Protein AF-X6P3B6-F1 (afdb_monomer)

Organism: Reticulomyxa filosa (NCBI:txid46433)

Structure (mmCIF, N/CA/C/O backbone):
data_AF-X6P3B6-F1
#
_entry.id   AF-X6P3B6-F1
#
loop_
_atom_site.group_PDB
_atom_site.id
_atom_site.type_symbol
_atom_site.label_atom_id
_atom_site.label_alt_id
_atom_site.label_comp_id
_atom_site.label_asym_id
_atom_site.label_entity_id
_atom_site.label_seq_id
_atom_site.pdbx_PDB_ins_code
_atom_site.Cartn_x
_atom_site.Cartn_y
_atom_site.Cartn_z
_atom_site.occupancy
_atom_site.B_iso_or_equiv
_atom_site.auth_seq_id
_atom_site.auth_comp_id
_atom_site.auth_asym_id
_atom_site.auth_atom_id
_atom_site.pdbx_PDB_model_num
ATOM 1 N N . MET A 1 1 ? -16.425 -1.990 25.625 1.00 35.50 1 MET A N 1
ATOM 2 C CA . MET A 1 1 ? -15.571 -2.706 24.655 1.00 35.50 1 MET A CA 1
ATOM 3 C C . MET A 1 1 ? -14.881 -1.647 23.823 1.00 35.50 1 MET A C 1
ATOM 5 O O . MET A 1 1 ? -15.575 -0.934 23.112 1.00 35.50 1 MET A O 1
ATOM 9 N N . ASN A 1 2 ? -13.570 -1.469 23.981 1.00 32.66 2 ASN A N 1
ATOM 10 C CA . ASN A 1 2 ? -12.826 -0.582 23.088 1.00 32.66 2 ASN A CA 1
ATOM 11 C C . ASN A 1 2 ? -12.772 -1.261 21.717 1.00 32.66 2 ASN A C 1
ATOM 13 O O . ASN A 1 2 ? -12.434 -2.450 21.680 1.00 32.66 2 ASN A O 1
ATOM 17 N N . PRO A 1 3 ? -13.118 -0.581 20.611 1.00 43.66 3 PRO A N 1
ATOM 18 C CA . PRO A 1 3 ? -12.784 -1.121 19.309 1.00 43.66 3 PRO A CA 1
ATOM 19 C C . PRO A 1 3 ? -11.262 -1.249 19.286 1.00 43.66 3 PRO A C 1
ATOM 21 O O . PRO A 1 3 ? -10.546 -0.315 19.646 1.00 43.66 3 PRO A O 1
ATOM 24 N N . VAL A 1 4 ? -10.772 -2.442 18.963 1.00 46.06 4 VAL A N 1
ATOM 25 C CA . VAL A 1 4 ? -9.360 -2.639 18.651 1.00 46.06 4 VAL A CA 1
ATOM 26 C C . VAL A 1 4 ? -9.113 -1.733 17.452 1.00 46.06 4 VAL A C 1
ATOM 28 O O . VAL A 1 4 ? -9.587 -2.041 16.364 1.00 46.06 4 VAL A O 1
ATOM 31 N N . SER A 1 5 ? -8.505 -0.567 17.668 1.00 46.69 5 SER A N 1
ATOM 32 C CA . SER A 1 5 ? -8.108 0.310 16.573 1.00 46.69 5 SER A CA 1
ATOM 33 C C . SER A 1 5 ? -7.048 -0.450 15.793 1.00 46.69 5 SER A C 1
ATOM 35 O O . SER A 1 5 ? -5.951 -0.700 16.292 1.00 46.69 5 SER A O 1
ATOM 37 N N . ILE A 1 6 ? -7.432 -0.966 14.628 1.00 53.19 6 ILE A N 1
ATOM 38 C CA . ILE A 1 6 ? -6.519 -1.680 13.747 1.00 53.19 6 ILE A CA 1
ATOM 39 C C . ILE A 1 6 ? -5.981 -0.632 12.789 1.00 53.19 6 ILE A C 1
ATOM 41 O O . ILE A 1 6 ? -6.700 -0.142 11.925 1.00 53.19 6 ILE A O 1
ATOM 45 N N . HIS A 1 7 ? -4.728 -0.252 12.975 1.00 65.69 7 HIS A N 1
ATOM 46 C CA . HIS A 1 7 ? -4.096 0.779 12.167 1.00 65.69 7 HIS A CA 1
ATOM 47 C C . HIS A 1 7 ? -3.712 0.205 10.786 1.00 65.69 7 HIS A C 1
ATOM 49 O O . HIS A 1 7 ? -3.018 -0.815 10.738 1.00 65.69 7 HIS A O 1
ATOM 55 N N . PRO A 1 8 ? -4.137 0.791 9.654 1.00 58.41 8 PRO A N 1
ATOM 56 C CA . PRO A 1 8 ? -3.773 0.326 8.327 1.00 58.41 8 PRO A CA 1
ATOM 57 C C . PRO A 1 8 ? -2.312 0.659 8.044 1.00 58.41 8 PRO A C 1
ATOM 59 O O . PRO A 1 8 ? -1.826 1.771 8.252 1.00 58.41 8 PRO A O 1
ATOM 62 N N . PHE A 1 9 ? -1.602 -0.341 7.550 1.00 61.62 9 PHE A N 1
ATOM 63 C CA . PHE A 1 9 ? -0.198 -0.266 7.205 1.00 61.62 9 PHE A CA 1
ATOM 64 C C . PHE A 1 9 ? 0.002 -0.908 5.839 1.00 61.62 9 PHE A C 1
ATOM 66 O O . PHE A 1 9 ? -0.359 -2.065 5.623 1.00 61.62 9 PHE A O 1
ATOM 73 N N . SER A 1 10 ? 0.582 -0.156 4.910 1.00 65.75 10 SER A N 1
ATOM 74 C CA . SER A 1 10 ? 0.786 -0.608 3.538 1.00 65.75 10 SER A CA 1
ATOM 75 C C . SER A 1 10 ? 2.241 -0.491 3.120 1.00 65.75 10 SER A C 1
ATOM 77 O O . SER A 1 10 ? 2.907 0.509 3.374 1.00 65.75 10 SER A O 1
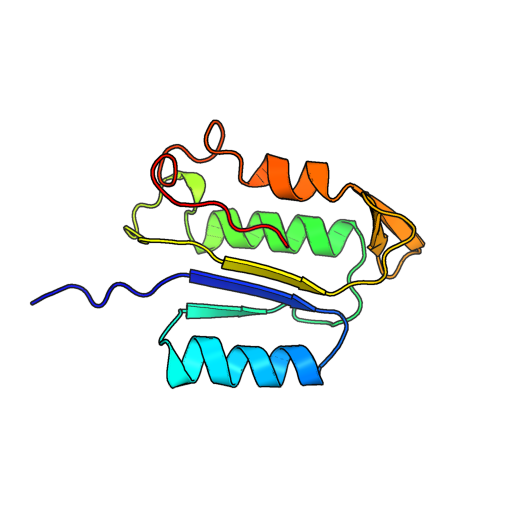ATOM 79 N N . ILE A 1 11 ? 2.738 -1.522 2.444 1.00 63.28 11 ILE A N 1
ATOM 80 C CA . ILE A 1 11 ? 4.092 -1.560 1.897 1.00 63.28 11 ILE A CA 1
ATOM 81 C C . ILE A 1 11 ? 4.046 -1.764 0.400 1.00 63.28 11 ILE A C 1
ATOM 83 O O . ILE A 1 11 ? 3.353 -2.637 -0.122 1.00 63.28 11 ILE A O 1
ATOM 87 N N . ILE A 1 12 ? 4.903 -1.018 -0.268 1.00 64.12 12 ILE A N 1
ATOM 88 C CA . ILE A 1 12 ? 5.277 -1.206 -1.651 1.00 64.12 12 ILE A CA 1
ATOM 89 C C . ILE A 1 12 ? 6.786 -1.418 -1.643 1.00 64.12 12 ILE A C 1
ATOM 91 O O . ILE A 1 12 ? 7.534 -0.464 -1.475 1.00 64.12 12 ILE A O 1
ATOM 95 N N . SER A 1 13 ? 7.259 -2.658 -1.756 1.00 68.12 13 SER A N 1
ATOM 96 C CA . SER A 1 13 ? 8.702 -2.936 -1.726 1.00 68.12 13 SER A CA 1
ATOM 97 C C . SER A 1 13 ? 9.155 -3.814 -2.882 1.00 68.12 13 SER A C 1
ATOM 99 O O . SER A 1 13 ? 8.482 -4.776 -3.262 1.00 68.12 13 SER A O 1
ATOM 101 N N . THR A 1 14 ? 10.328 -3.481 -3.426 1.00 62.28 14 THR A N 1
ATOM 102 C CA . THR A 1 14 ? 11.033 -4.258 -4.452 1.00 62.28 14 THR A CA 1
ATOM 103 C C . THR A 1 14 ? 11.886 -5.397 -3.880 1.00 62.28 14 THR A C 1
ATOM 105 O O . THR A 1 14 ? 12.404 -6.203 -4.652 1.00 62.28 14 THR A O 1
ATOM 108 N N . HIS A 1 1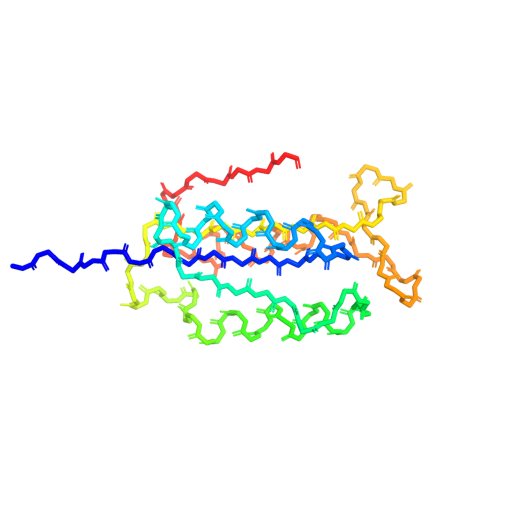5 ? 12.029 -5.502 -2.554 1.00 72.38 15 HIS A N 1
ATOM 109 C CA . HIS A 1 15 ? 12.840 -6.525 -1.889 1.00 72.38 15 HIS A CA 1
ATOM 110 C C . HIS A 1 15 ? 12.006 -7.372 -0.924 1.00 72.38 15 HIS A C 1
ATOM 112 O O . HIS A 1 15 ? 11.384 -6.880 0.013 1.00 72.38 15 HIS A O 1
ATOM 118 N N . TYR A 1 16 ? 12.017 -8.687 -1.146 1.00 73.81 16 TYR A N 1
ATOM 119 C CA . TYR A 1 16 ? 11.198 -9.636 -0.390 1.00 73.81 16 TYR A CA 1
ATOM 120 C C . TYR A 1 16 ? 11.568 -9.710 1.102 1.00 73.81 16 TYR A C 1
ATOM 122 O O . TYR A 1 16 ? 10.685 -9.854 1.952 1.00 73.81 16 TYR A O 1
ATOM 130 N N . ASP A 1 17 ? 12.854 -9.578 1.431 1.00 80.69 17 ASP A N 1
ATOM 131 C CA . ASP A 1 17 ? 13.319 -9.620 2.821 1.00 80.69 17 ASP A CA 1
ATOM 132 C C . ASP A 1 17 ? 12.833 -8.405 3.623 1.00 80.69 17 ASP A C 1
ATOM 134 O O . ASP A 1 17 ? 12.412 -8.558 4.771 1.00 80.69 17 ASP A O 1
ATOM 138 N N . ASP A 1 18 ? 12.758 -7.227 2.996 1.00 81.25 18 ASP A N 1
ATOM 139 C CA . ASP A 1 18 ? 12.177 -6.033 3.615 1.00 81.25 18 ASP A CA 1
ATOM 140 C C . ASP A 1 18 ? 10.695 -6.254 3.935 1.00 81.25 18 ASP A C 1
ATOM 142 O O . ASP A 1 18 ? 10.252 -6.000 5.056 1.00 81.25 18 ASP A O 1
ATOM 146 N N . VAL A 1 19 ? 9.930 -6.818 2.991 1.00 83.75 19 VAL A N 1
ATOM 147 C CA . VAL A 1 19 ? 8.510 -7.156 3.198 1.00 83.75 19 VAL A CA 1
ATOM 148 C C . VAL A 1 19 ? 8.342 -8.095 4.396 1.00 83.75 19 VAL A C 1
ATOM 150 O O . VAL A 1 19 ? 7.463 -7.870 5.231 1.00 83.75 19 VAL A O 1
ATOM 153 N N . LYS A 1 20 ? 9.191 -9.124 4.523 1.00 86.81 20 LYS A N 1
ATOM 154 C CA . LYS A 1 20 ? 9.176 -10.042 5.676 1.00 86.81 20 LYS A CA 1
ATOM 155 C C . LYS A 1 20 ? 9.456 -9.319 6.992 1.00 86.81 20 LYS A C 1
ATOM 157 O O . LYS A 1 20 ? 8.701 -9.505 7.949 1.00 86.81 20 LYS A O 1
ATOM 162 N N . ASN A 1 21 ? 10.503 -8.497 7.033 1.00 87.50 21 ASN A N 1
ATOM 163 C CA . ASN A 1 21 ? 10.909 -7.768 8.233 1.00 87.50 21 ASN A CA 1
ATOM 164 C C . ASN A 1 21 ? 9.809 -6.814 8.700 1.00 87.50 21 ASN A C 1
ATOM 166 O O . ASN A 1 21 ? 9.418 -6.819 9.871 1.00 87.50 21 ASN A O 1
ATOM 170 N N . PHE A 1 22 ?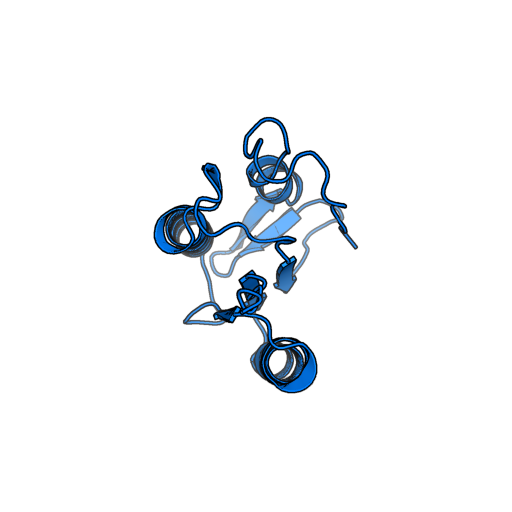 9.247 -6.042 7.774 1.00 87.94 22 PHE A N 1
ATOM 171 C CA . PHE A 1 22 ? 8.176 -5.119 8.098 1.00 87.94 22 PHE A CA 1
ATOM 172 C C . PHE A 1 22 ? 6.881 -5.834 8.472 1.00 87.94 22 PHE A C 1
ATOM 174 O O . PHE A 1 22 ? 6.220 -5.410 9.414 1.00 87.94 22 PHE A O 1
ATOM 181 N N . LYS A 1 23 ? 6.532 -6.949 7.819 1.00 87.06 23 LYS A N 1
ATOM 182 C CA . LYS A 1 23 ? 5.380 -7.755 8.238 1.00 87.06 23 LYS A CA 1
ATOM 183 C C . LYS A 1 23 ? 5.544 -8.235 9.676 1.00 87.06 23 LYS A C 1
ATOM 185 O O . LYS A 1 23 ? 4.626 -8.107 10.480 1.00 87.06 23 LYS A O 1
ATOM 190 N N . GLN A 1 24 ? 6.723 -8.740 10.033 1.00 88.50 24 GLN A N 1
ATOM 191 C CA . GLN A 1 24 ? 6.990 -9.167 11.403 1.00 88.50 24 GLN A CA 1
ATOM 192 C C . GLN A 1 24 ? 6.879 -8.004 12.400 1.00 88.50 24 GLN A C 1
ATOM 194 O O . GLN A 1 24 ? 6.335 -8.184 13.487 1.00 88.50 24 GLN A O 1
ATOM 199 N N . LEU A 1 25 ? 7.372 -6.816 12.054 1.00 89.25 25 LEU A N 1
ATOM 200 C CA . LEU A 1 25 ? 7.286 -5.651 12.929 1.00 89.25 25 LEU A CA 1
ATOM 201 C C . LEU A 1 25 ? 5.849 -5.122 13.042 1.00 89.25 25 LEU A C 1
ATOM 203 O O . LEU A 1 25 ? 5.278 -5.113 14.130 1.00 89.25 25 LEU A O 1
ATOM 207 N N . PHE A 1 26 ? 5.255 -4.704 11.929 1.00 87.69 26 PHE A N 1
ATOM 208 C CA . PHE A 1 26 ? 3.991 -3.977 11.925 1.00 87.69 26 PHE A CA 1
ATOM 209 C C . PHE A 1 26 ? 2.790 -4.883 12.178 1.00 87.69 26 PHE A C 1
ATOM 211 O O . PHE A 1 26 ? 1.957 -4.551 13.012 1.00 87.69 26 PHE A O 1
ATOM 218 N N . GLU A 1 27 ? 2.726 -6.056 11.543 1.00 86.56 27 GLU A N 1
ATOM 219 C CA . GLU A 1 27 ? 1.598 -6.974 11.735 1.00 86.56 27 GLU A CA 1
ATOM 220 C C . GLU A 1 27 ? 1.710 -7.712 13.073 1.00 86.56 27 GLU A C 1
ATOM 222 O O . GLU A 1 27 ? 0.760 -7.742 13.848 1.00 86.56 27 GLU A O 1
ATOM 227 N N . LYS A 1 28 ? 2.869 -8.324 13.369 1.00 87.81 28 LYS A N 1
ATOM 228 C CA . LYS A 1 28 ? 2.979 -9.222 14.535 1.00 87.81 28 LYS A CA 1
ATOM 229 C C . LYS A 1 28 ? 3.271 -8.505 15.845 1.00 87.81 28 LYS A C 1
ATOM 231 O O . LYS A 1 28 ? 2.745 -8.930 16.868 1.00 87.81 28 LYS A O 1
ATOM 236 N N . LYS A 1 29 ? 4.127 -7.477 15.847 1.00 88.81 29 LYS A N 1
ATOM 237 C CA . LYS A 1 29 ? 4.507 -6.780 17.090 1.00 88.81 29 LYS A CA 1
ATOM 238 C C . LYS A 1 29 ? 3.626 -5.572 17.376 1.00 88.81 29 LYS A C 1
ATOM 240 O O . LYS A 1 29 ? 3.302 -5.337 18.533 1.00 88.81 29 LYS A O 1
ATOM 245 N N . LEU A 1 30 ? 3.268 -4.812 16.342 1.00 86.06 30 LEU A N 1
ATOM 246 C CA . LEU A 1 30 ? 2.530 -3.555 16.490 1.00 86.06 30 LEU A CA 1
ATOM 247 C C . LEU A 1 30 ? 1.029 -3.677 16.172 1.00 86.06 30 LEU A C 1
ATOM 249 O O . LEU A 1 30 ? 0.298 -2.717 16.387 1.00 86.06 30 LEU A O 1
ATOM 253 N N . ASN A 1 31 ? 0.571 -4.846 15.709 1.00 84.69 31 ASN A N 1
ATOM 254 C CA . ASN A 1 31 ? -0.836 -5.162 15.441 1.00 84.69 31 ASN A CA 1
ATOM 255 C C . ASN A 1 31 ? -1.524 -4.240 14.407 1.00 84.69 31 ASN A C 1
ATOM 257 O O . ASN A 1 31 ? -2.706 -3.921 14.526 1.00 84.69 31 ASN A O 1
ATOM 261 N N . TYR A 1 32 ? -0.782 -3.818 13.383 1.00 84.19 32 TYR A N 1
ATOM 262 C CA . TYR A 1 32 ? -1.322 -3.100 12.229 1.00 84.19 32 TYR A CA 1
ATOM 263 C C . TYR A 1 32 ? -1.949 -4.076 11.224 1.00 84.19 32 TYR A C 1
ATOM 265 O O . TYR A 1 32 ? -1.481 -5.205 11.049 1.00 84.19 32 TYR A O 1
ATOM 273 N N . GLN A 1 33 ? -2.963 -3.615 10.491 1.00 84.44 33 GLN A N 1
ATOM 274 C CA . GLN A 1 33 ? -3.473 -4.319 9.319 1.00 84.44 33 GLN A CA 1
ATOM 275 C C . GLN A 1 33 ? -2.463 -4.177 8.181 1.00 84.44 33 GLN A C 1
ATOM 277 O O . GLN A 1 33 ? -2.273 -3.087 7.650 1.00 84.44 33 GLN A O 1
ATOM 282 N N . PHE A 1 34 ? -1.814 -5.280 7.819 1.00 83.38 34 PHE A N 1
ATOM 283 C CA . PHE A 1 34 ? -0.732 -5.300 6.841 1.00 83.38 34 PHE A CA 1
ATOM 284 C C . PHE A 1 34 ? -1.237 -5.522 5.411 1.00 83.38 34 PHE A C 1
ATOM 286 O O . PHE A 1 34 ? -1.895 -6.524 5.125 1.00 83.38 34 PHE A O 1
ATOM 293 N N . LEU A 1 35 ? -0.837 -4.639 4.497 1.00 85.88 35 LEU A N 1
ATOM 294 C CA . LEU A 1 35 ? -1.006 -4.786 3.054 1.00 85.88 35 LEU A CA 1
ATOM 295 C C . LEU A 1 35 ? 0.359 -4.715 2.359 1.00 85.88 35 LEU A C 1
ATOM 297 O O . LEU A 1 35 ? 1.192 -3.876 2.698 1.00 85.88 35 LEU A O 1
ATOM 301 N N . CYS A 1 36 ? 0.589 -5.563 1.357 1.00 85.56 36 CYS A N 1
ATOM 302 C CA . CYS A 1 36 ? 1.776 -5.469 0.511 1.00 85.56 36 CYS A CA 1
ATOM 303 C C . CYS A 1 36 ? 1.450 -5.665 -0.967 1.00 85.56 36 CYS A C 1
ATOM 305 O O . CYS A 1 36 ? 0.449 -6.289 -1.328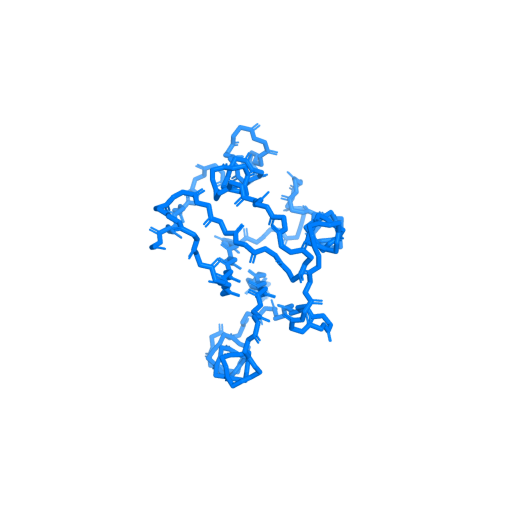 1.00 85.56 36 CYS A O 1
ATOM 307 N N . ASN A 1 37 ? 2.329 -5.164 -1.830 1.00 80.12 37 ASN A N 1
ATOM 308 C CA . ASN A 1 37 ? 2.300 -5.466 -3.253 1.00 80.12 37 ASN A CA 1
ATOM 309 C C . ASN A 1 37 ? 2.410 -6.978 -3.522 1.00 80.12 37 ASN A C 1
ATOM 311 O O . ASN A 1 37 ? 3.142 -7.699 -2.846 1.00 80.12 37 ASN A O 1
ATOM 315 N N . LEU A 1 38 ? 1.700 -7.453 -4.552 1.00 74.31 38 LEU A N 1
ATOM 316 C CA . LEU A 1 38 ? 1.719 -8.865 -4.962 1.00 74.31 38 LEU A CA 1
ATOM 317 C C . LEU A 1 38 ? 3.056 -9.276 -5.597 1.00 74.31 38 LEU A C 1
ATOM 319 O O . LEU A 1 38 ? 3.444 -10.438 -5.522 1.00 74.31 38 LEU A O 1
ATOM 323 N N . SER A 1 39 ? 3.747 -8.330 -6.239 1.00 78.06 39 SER A N 1
ATOM 324 C CA . SER A 1 39 ? 5.014 -8.557 -6.935 1.00 78.06 39 SER A CA 1
ATOM 325 C C . SER A 1 39 ? 5.999 -7.428 -6.636 1.00 78.06 39 SER A C 1
ATOM 327 O O . SER A 1 39 ? 5.609 -6.264 -6.760 1.00 78.06 39 SER A O 1
ATOM 329 N N . PRO A 1 40 ? 7.275 -7.733 -6.328 1.00 73.25 40 PRO A N 1
ATOM 330 C CA . PRO A 1 40 ? 8.319 -6.730 -6.117 1.00 73.25 40 PRO A CA 1
ATOM 331 C C . PRO A 1 40 ? 8.655 -5.919 -7.375 1.00 73.25 40 PRO A C 1
ATOM 333 O O . PRO A 1 40 ? 9.261 -4.858 -7.282 1.00 73.25 40 PRO A O 1
ATOM 336 N N . LYS A 1 41 ? 8.263 -6.382 -8.566 1.00 79.94 41 LYS A N 1
ATOM 337 C CA . LYS A 1 41 ? 8.425 -5.631 -9.815 1.00 79.94 41 LYS A CA 1
ATOM 338 C C . LYS A 1 41 ? 7.096 -4.989 -10.182 1.00 79.94 41 LYS A C 1
ATOM 340 O O . LYS A 1 41 ? 6.253 -5.641 -10.790 1.00 79.94 41 LYS A O 1
ATOM 345 N N . MET A 1 42 ? 6.916 -3.736 -9.777 1.00 84.00 42 MET A N 1
ATOM 346 C CA . MET A 1 42 ? 5.748 -2.934 -10.141 1.00 84.00 42 MET A CA 1
ATOM 347 C C . MET A 1 42 ? 6.127 -1.925 -11.218 1.00 84.00 42 MET A C 1
ATOM 349 O O . MET A 1 42 ? 7.160 -1.255 -11.123 1.00 84.00 42 MET A O 1
ATOM 353 N N . THR A 1 43 ? 5.326 -1.843 -12.272 1.00 87.44 43 THR A N 1
ATOM 354 C CA . THR A 1 43 ? 5.378 -0.732 -13.227 1.00 87.44 43 THR A CA 1
ATOM 355 C C . THR A 1 43 ? 4.727 0.508 -12.616 1.00 87.44 43 THR A C 1
ATOM 357 O O . THR A 1 43 ? 4.048 0.429 -11.587 1.00 87.44 43 THR A O 1
ATOM 360 N N . LYS A 1 44 ? 4.864 1.668 -13.267 1.00 85.12 44 LYS A N 1
ATOM 361 C CA . LYS A 1 44 ? 4.101 2.867 -12.871 1.00 85.12 44 LYS A CA 1
ATOM 362 C C . LYS A 1 44 ? 2.584 2.624 -12.810 1.00 85.12 44 LYS A C 1
ATOM 364 O O . LYS A 1 44 ? 1.918 3.163 -11.931 1.00 85.12 44 LYS A O 1
ATOM 369 N N . ILE A 1 45 ? 2.044 1.821 -13.729 1.00 87.50 45 ILE A N 1
ATOM 370 C CA . ILE A 1 45 ? 0.606 1.513 -13.776 1.00 87.50 45 ILE A CA 1
ATOM 371 C C . ILE A 1 45 ? 0.219 0.622 -12.596 1.00 87.50 45 ILE A C 1
ATOM 373 O O . ILE A 1 45 ? -0.775 0.897 -11.929 1.00 87.50 45 ILE A O 1
ATOM 377 N N . ASP A 1 46 ? 1.028 -0.395 -12.295 1.00 86.56 46 ASP A N 1
ATOM 378 C CA . ASP A 1 46 ? 0.772 -1.271 -11.150 1.00 86.56 46 ASP A CA 1
ATOM 379 C C . ASP A 1 46 ? 0.794 -0.486 -9.839 1.00 86.56 46 ASP A C 1
ATOM 381 O O . ASP A 1 46 ? -0.032 -0.733 -8.960 1.00 86.56 46 ASP A O 1
ATOM 385 N N . LEU A 1 47 ? 1.734 0.460 -9.707 1.00 83.75 47 LEU A N 1
ATOM 386 C CA . LEU A 1 47 ? 1.844 1.328 -8.539 1.00 83.75 47 LEU A CA 1
ATOM 387 C C . LEU A 1 47 ? 0.571 2.156 -8.355 1.00 83.75 47 LEU A C 1
ATOM 389 O O . LEU A 1 47 ? 0.003 2.163 -7.266 1.00 83.75 47 LEU A O 1
ATOM 393 N N . GLN A 1 48 ? 0.095 2.800 -9.424 1.00 85.44 48 GLN A N 1
ATOM 394 C CA . GLN A 1 48 ? -1.147 3.569 -9.379 1.00 85.44 48 GLN A CA 1
ATOM 395 C C . GLN A 1 48 ? -2.339 2.678 -9.009 1.00 85.44 48 GLN A C 1
ATOM 397 O O . GLN A 1 48 ? -3.077 2.995 -8.085 1.00 85.44 48 GLN A O 1
ATOM 402 N N . ALA A 1 49 ? -2.473 1.513 -9.648 1.00 88.12 49 ALA A N 1
ATOM 403 C CA . ALA A 1 49 ? -3.555 0.572 -9.368 1.00 88.12 49 ALA A CA 1
ATOM 404 C C . ALA A 1 49 ? -3.504 0.000 -7.939 1.00 88.12 49 ALA A C 1
ATOM 406 O O . ALA A 1 49 ? -4.528 -0.381 -7.371 1.00 88.12 49 ALA A O 1
ATOM 407 N N . PHE A 1 50 ? -2.317 -0.117 -7.343 1.00 86.69 50 PHE A N 1
ATOM 408 C CA . PHE A 1 50 ? -2.180 -0.472 -5.933 1.00 86.69 50 PHE A CA 1
ATOM 409 C C . PHE A 1 50 ? -2.670 0.654 -5.024 1.00 86.69 50 PHE A C 1
ATOM 411 O O . PHE A 1 50 ? -3.440 0.384 -4.106 1.00 86.69 50 PHE A O 1
ATOM 418 N N . MET A 1 51 ? -2.285 1.899 -5.307 1.00 85.00 51 MET A N 1
ATOM 419 C CA . MET A 1 51 ? -2.750 3.056 -4.543 1.00 85.00 51 MET A CA 1
ATOM 420 C C . MET A 1 51 ? -4.265 3.230 -4.638 1.00 85.00 51 MET A C 1
ATOM 422 O O . MET A 1 51 ? -4.923 3.403 -3.618 1.00 85.00 51 MET A O 1
ATOM 426 N N . ASP A 1 52 ? -4.837 3.111 -5.835 1.00 87.25 52 ASP A N 1
ATOM 427 C CA . ASP A 1 52 ? -6.281 3.242 -6.039 1.00 87.25 52 ASP A CA 1
ATOM 428 C C . ASP A 1 52 ? -7.054 2.180 -5.240 1.00 87.25 52 ASP A C 1
ATOM 430 O O . ASP A 1 52 ? -8.030 2.501 -4.563 1.00 87.25 52 ASP A O 1
ATOM 434 N N . ARG A 1 53 ? -6.575 0.927 -5.241 1.00 87.00 53 ARG A N 1
ATOM 435 C CA . ARG A 1 53 ? -7.147 -0.145 -4.409 1.00 87.00 53 ARG A CA 1
ATOM 436 C C . ARG A 1 53 ? -7.019 0.147 -2.924 1.00 87.00 53 ARG A C 1
ATOM 438 O O . ARG A 1 53 ? -7.984 -0.038 -2.199 1.00 87.00 53 ARG A O 1
ATOM 445 N N . LEU A 1 54 ? -5.873 0.654 -2.475 1.00 85.69 54 LEU A N 1
ATOM 446 C CA . LEU A 1 54 ? -5.673 1.046 -1.082 1.00 85.69 54 LEU A CA 1
ATOM 447 C C . LEU A 1 54 ? -6.710 2.089 -0.641 1.00 85.69 54 LEU A C 1
ATOM 449 O O . LEU A 1 54 ? -7.301 1.944 0.425 1.00 85.69 54 LEU A O 1
ATOM 453 N N . PHE A 1 55 ? -6.986 3.098 -1.471 1.00 84.88 55 PHE A N 1
ATOM 454 C CA . PHE A 1 55 ? -8.011 4.101 -1.171 1.00 84.88 55 PHE A CA 1
ATOM 455 C C . PHE A 1 55 ? -9.420 3.515 -1.078 1.00 84.88 55 PHE A C 1
ATOM 457 O O . PHE A 1 55 ? -10.185 3.936 -0.209 1.00 84.88 55 PHE A O 1
ATOM 464 N N . VAL A 1 56 ? -9.760 2.581 -1.967 1.00 87.50 56 VAL A N 1
ATOM 465 C CA . VAL A 1 56 ? -11.093 1.969 -2.043 1.00 87.50 56 VAL A CA 1
ATOM 466 C C . VAL A 1 56 ? -11.292 0.930 -0.940 1.00 87.50 56 VAL A C 1
ATOM 468 O O . VAL A 1 56 ? -12.221 1.056 -0.151 1.00 87.50 56 VAL A O 1
ATOM 471 N N . ASP A 1 57 ? -10.401 -0.055 -0.830 1.00 86.19 57 ASP A N 1
ATOM 472 C CA . ASP A 1 57 ? -10.552 -1.207 0.069 1.00 86.19 57 ASP A CA 1
ATOM 473 C C . ASP A 1 57 ? -10.529 -0.793 1.551 1.00 86.19 57 ASP A C 1
ATOM 475 O O . ASP A 1 57 ? -11.180 -1.404 2.406 1.00 86.19 57 ASP A O 1
ATOM 479 N N . PHE A 1 58 ? -9.791 0.273 1.864 1.00 84.12 58 PHE A N 1
ATOM 480 C CA . PHE A 1 58 ? -9.663 0.810 3.216 1.00 84.12 58 PHE A CA 1
ATOM 481 C C . PHE A 1 58 ? -10.476 2.088 3.425 1.00 84.12 58 PHE A C 1
ATOM 483 O O . PHE A 1 58 ? -10.435 2.638 4.516 1.00 84.12 58 PHE A O 1
ATOM 490 N N . GLU A 1 59 ? -11.235 2.553 2.427 1.00 86.94 59 GLU A N 1
ATOM 491 C CA . GLU A 1 59 ? -12.073 3.759 2.540 1.00 86.94 59 GLU A CA 1
ATOM 492 C C . GLU A 1 59 ? -11.284 4.973 3.072 1.00 86.94 59 GLU A C 1
ATOM 494 O O . GLU A 1 59 ? -11.799 5.792 3.827 1.00 86.94 59 GLU A O 1
ATOM 499 N N . ILE A 1 60 ? -10.006 5.099 2.694 1.00 84.69 60 ILE A N 1
ATOM 500 C CA . ILE A 1 60 ? -9.061 6.045 3.317 1.00 84.69 60 ILE A CA 1
ATOM 501 C C . ILE A 1 60 ? -9.575 7.489 3.260 1.00 84.69 60 ILE A C 1
ATOM 503 O O . ILE A 1 60 ? -9.402 8.242 4.216 1.00 84.69 60 ILE A O 1
ATOM 507 N N . ARG A 1 61 ? -10.255 7.866 2.166 1.00 82.00 61 ARG A N 1
ATOM 508 C CA . ARG A 1 61 ? -10.788 9.224 1.965 1.00 82.00 61 ARG A CA 1
ATOM 509 C C . ARG A 1 61 ? -11.820 9.625 3.015 1.00 82.00 61 ARG A C 1
ATOM 511 O O . ARG A 1 61 ? -11.798 10.763 3.466 1.00 82.00 61 ARG A O 1
ATOM 518 N N . THR A 1 62 ? -12.723 8.715 3.374 1.00 83.25 62 THR A N 1
ATOM 519 C CA . THR A 1 62 ? -13.784 8.980 4.357 1.00 83.25 62 THR A CA 1
ATOM 520 C C . THR A 1 62 ? -13.378 8.535 5.758 1.00 83.25 62 THR A C 1
ATOM 522 O O . THR A 1 62 ? -13.866 9.091 6.737 1.00 83.25 62 THR A O 1
ATOM 525 N N . ASN A 1 63 ? -12.453 7.573 5.860 1.00 81.81 63 ASN A N 1
ATOM 526 C CA . ASN A 1 63 ? -12.006 6.932 7.096 1.00 81.81 63 ASN A CA 1
ATOM 527 C C . ASN A 1 63 ? -13.181 6.496 7.986 1.00 81.81 63 ASN A C 1
ATOM 529 O O . ASN A 1 63 ? -13.157 6.665 9.205 1.00 81.81 63 ASN A O 1
ATOM 533 N N . GLU A 1 64 ? -14.228 5.921 7.388 1.00 83.19 64 GLU A N 1
ATOM 534 C CA . GLU A 1 64 ? -15.399 5.415 8.125 1.00 83.19 64 GLU A CA 1
ATOM 535 C C . GLU A 1 64 ? -15.011 4.354 9.166 1.00 83.19 64 GLU A C 1
ATOM 537 O O . GLU A 1 64 ? -15.653 4.217 10.211 1.00 83.19 64 GLU A O 1
ATOM 542 N N . LYS A 1 65 ? -13.889 3.670 8.918 1.00 81.88 65 LYS A N 1
ATOM 543 C CA . LYS A 1 65 ? -13.264 2.678 9.800 1.00 81.88 65 LYS A CA 1
ATOM 544 C C . LYS A 1 65 ? -12.509 3.286 10.991 1.00 81.88 65 LYS A C 1
ATOM 546 O O . LYS A 1 65 ? -12.079 2.531 11.859 1.00 81.88 65 LYS A O 1
ATOM 551 N N . LYS A 1 66 ? -12.415 4.621 11.081 1.00 82.69 66 LYS A N 1
ATOM 552 C CA . LYS A 1 66 ? -11.836 5.386 12.204 1.00 82.69 66 LYS A CA 1
ATOM 553 C C . LYS A 1 66 ? -10.409 4.970 12.552 1.00 82.69 66 LYS A C 1
ATOM 555 O O . LYS A 1 66 ? -10.080 4.706 13.704 1.00 82.69 66 LYS A O 1
ATOM 560 N N . TYR A 1 67 ? -9.566 4.900 11.538 1.00 80.50 67 TYR A N 1
ATOM 561 C CA . TYR A 1 67 ? -8.145 4.676 11.707 1.00 80.50 67 TYR A CA 1
ATOM 562 C C . TYR A 1 67 ? -7.471 5.890 12.345 1.00 80.50 67 TYR A C 1
ATOM 564 O O . TYR A 1 67 ? -7.655 7.014 11.880 1.00 80.50 67 TYR A O 1
ATOM 572 N N . ASP A 1 68 ? -6.634 5.647 13.353 1.00 76.94 68 ASP A N 1
ATOM 573 C CA . ASP A 1 68 ? -5.866 6.704 14.032 1.00 76.94 68 ASP A CA 1
ATOM 574 C C . ASP A 1 68 ? -4.569 7.088 13.291 1.00 76.94 68 ASP A C 1
ATOM 576 O O . ASP A 1 68 ? -3.886 8.041 13.663 1.00 76.94 68 ASP A O 1
ATOM 580 N N . GLY A 1 69 ? -4.196 6.334 12.254 1.00 76.25 69 GLY A N 1
ATOM 581 C CA . GLY A 1 69 ? -3.004 6.600 11.456 1.00 76.25 69 GLY A CA 1
ATOM 582 C C . GLY A 1 69 ? -2.863 5.653 10.270 1.00 76.25 69 GLY A C 1
ATOM 583 O O . GLY A 1 69 ? -3.393 4.543 10.284 1.00 76.25 69 GLY A O 1
ATOM 584 N N . LEU A 1 70 ? -2.131 6.103 9.254 1.00 80.75 70 LEU A N 1
ATOM 585 C CA . LEU A 1 70 ? -1.794 5.348 8.052 1.00 80.75 70 LEU A CA 1
ATOM 586 C C . LEU A 1 70 ? -0.283 5.419 7.843 1.00 80.75 70 LEU A C 1
ATOM 588 O O . LEU A 1 70 ? 0.308 6.495 7.893 1.00 80.75 70 LEU A O 1
ATOM 592 N N . ILE A 1 71 ? 0.343 4.275 7.589 1.00 82.25 71 ILE A N 1
ATOM 593 C CA . ILE A 1 71 ? 1.770 4.206 7.266 1.00 82.25 71 ILE A CA 1
ATOM 594 C C . ILE A 1 71 ? 1.918 3.587 5.882 1.00 82.25 71 ILE A C 1
ATOM 596 O O . ILE A 1 71 ? 1.381 2.508 5.619 1.00 82.25 71 ILE A O 1
ATOM 600 N N . ILE A 1 72 ? 2.677 4.261 5.020 1.00 82.38 72 ILE A N 1
ATOM 601 C CA . ILE A 1 72 ? 3.017 3.781 3.683 1.00 82.38 72 ILE A CA 1
ATOM 602 C C . ILE A 1 72 ? 4.532 3.737 3.556 1.00 82.38 72 ILE A C 1
ATOM 604 O O . ILE A 1 72 ? 5.201 4.760 3.677 1.00 82.38 72 ILE A O 1
ATOM 608 N N . ILE A 1 73 ? 5.074 2.549 3.299 1.00 81.56 73 ILE A N 1
ATOM 609 C CA . ILE A 1 73 ? 6.503 2.359 3.042 1.00 81.56 73 ILE A CA 1
ATOM 610 C C . ILE A 1 73 ? 6.692 2.062 1.563 1.00 81.56 73 ILE A C 1
ATOM 612 O O . ILE A 1 73 ? 6.126 1.094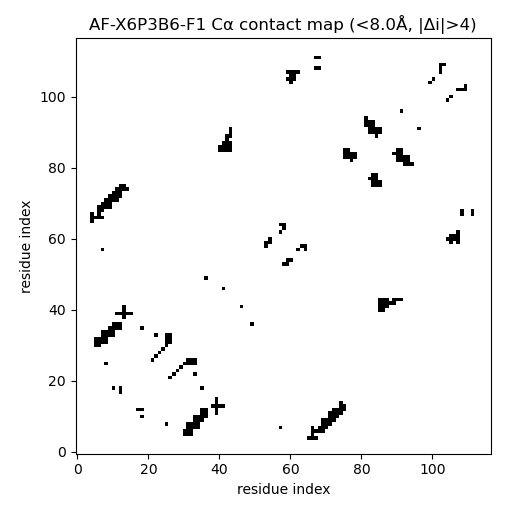 1.060 1.00 81.56 73 ILE A O 1
ATOM 616 N N . ILE A 1 74 ? 7.507 2.863 0.876 1.00 79.50 74 ILE A N 1
ATOM 617 C CA . ILE A 1 74 ? 7.866 2.632 -0.525 1.00 79.50 74 ILE A CA 1
ATOM 618 C C . ILE A 1 74 ? 9.368 2.380 -0.621 1.00 79.50 74 ILE A C 1
ATOM 620 O O . ILE A 1 74 ? 10.173 3.287 -0.422 1.00 79.50 74 ILE A O 1
ATOM 624 N N . CYS A 1 75 ? 9.743 1.144 -0.936 1.00 78.62 75 CYS A N 1
ATOM 625 C CA . CYS A 1 75 ? 11.117 0.737 -1.194 1.00 78.62 75 CYS A CA 1
ATOM 626 C C . CYS A 1 75 ? 11.283 0.548 -2.700 1.00 78.62 75 CYS A C 1
ATOM 628 O O . CYS A 1 75 ? 10.683 -0.352 -3.287 1.00 78.62 75 CYS A O 1
ATOM 630 N N . GLY A 1 76 ? 12.100 1.389 -3.323 1.00 75.25 76 GLY A N 1
ATOM 631 C CA . GLY A 1 76 ? 12.395 1.314 -4.746 1.00 75.25 76 GLY A CA 1
ATOM 632 C C . GLY A 1 76 ? 13.700 2.021 -5.074 1.00 75.25 76 GLY A C 1
ATOM 633 O O . GLY A 1 76 ? 14.268 2.730 -4.240 1.00 75.25 76 GLY A O 1
ATOM 634 N N . HIS A 1 77 ? 14.177 1.835 -6.302 1.00 76.25 77 HIS A N 1
ATOM 635 C CA . HIS A 1 77 ? 15.371 2.527 -6.770 1.00 76.25 77 HIS A CA 1
ATOM 636 C C . HIS A 1 77 ? 15.062 4.022 -6.916 1.00 76.25 77 HIS A C 1
ATOM 638 O O . HIS A 1 77 ? 14.022 4.393 -7.465 1.00 76.25 77 HIS A O 1
ATOM 644 N N . ARG A 1 78 ? 15.954 4.889 -6.434 1.00 69.69 78 ARG A N 1
ATOM 645 C CA . ARG A 1 78 ? 15.881 6.334 -6.688 1.00 69.69 78 ARG A CA 1
ATOM 646 C C . ARG A 1 78 ? 16.830 6.699 -7.816 1.00 69.69 78 ARG A C 1
ATOM 648 O O . ARG A 1 78 ? 17.939 6.179 -7.869 1.00 69.69 78 ARG A O 1
ATOM 655 N N . GLU A 1 79 ? 16.385 7.550 -8.731 1.00 69.31 79 GLU A N 1
ATOM 656 C CA . GLU A 1 79 ? 17.272 8.142 -9.744 1.00 69.31 79 GLU A CA 1
ATOM 657 C C . GLU A 1 79 ? 17.947 9.402 -9.184 1.00 69.31 79 GLU A C 1
ATOM 659 O O . GLU A 1 79 ? 19.117 9.666 -9.437 1.00 69.31 79 GLU A O 1
ATOM 664 N N . ASN A 1 80 ? 17.201 10.167 -8.386 1.00 74.88 80 ASN A N 1
ATOM 665 C CA . ASN A 1 80 ? 17.611 11.396 -7.713 1.00 74.88 80 ASN A CA 1
ATOM 666 C C . ASN A 1 80 ? 16.658 11.681 -6.535 1.00 74.88 80 ASN A C 1
ATOM 668 O O . ASN A 1 80 ? 15.742 10.899 -6.266 1.00 74.88 80 ASN A O 1
ATOM 672 N N . GLU A 1 81 ? 16.892 12.784 -5.819 1.00 66.75 81 GLU A N 1
ATOM 673 C CA . GLU A 1 81 ? 16.265 13.107 -4.524 1.00 66.75 81 GLU A CA 1
ATOM 674 C C . GLU A 1 81 ? 14.729 12.960 -4.535 1.00 66.75 81 GLU A C 1
ATOM 676 O O . GLU A 1 81 ? 14.161 12.362 -3.617 1.00 66.75 81 GLU A O 1
ATOM 681 N N . ASN A 1 82 ? 14.070 13.352 -5.635 1.00 73.00 82 ASN A N 1
ATOM 682 C C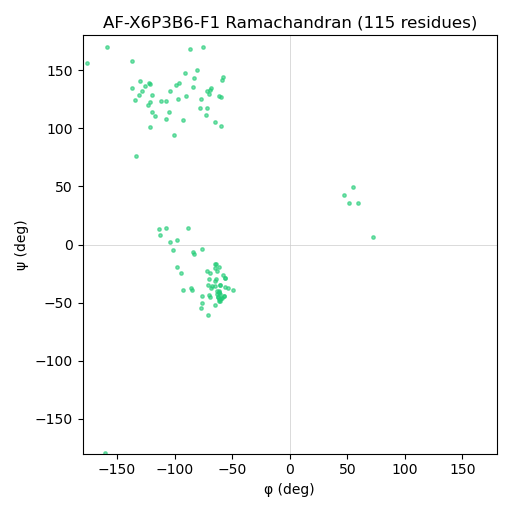A . ASN A 1 82 ? 12.605 13.410 -5.732 1.00 73.00 82 ASN A CA 1
ATOM 683 C C . ASN A 1 82 ? 11.976 12.399 -6.708 1.00 73.00 82 ASN A C 1
ATOM 685 O O . ASN A 1 82 ? 10.777 12.498 -6.984 1.00 73.00 82 ASN A O 1
ATOM 689 N N . ARG A 1 83 ? 12.725 11.435 -7.270 1.00 75.69 83 ARG A N 1
ATOM 690 C CA . ARG A 1 83 ? 12.160 10.473 -8.242 1.00 75.69 83 ARG A CA 1
ATOM 691 C C . ARG A 1 83 ? 12.502 9.030 -7.916 1.00 75.69 83 ARG A C 1
ATOM 693 O O . ARG A 1 83 ? 13.667 8.660 -7.771 1.00 75.69 83 ARG A O 1
ATOM 700 N N . SER A 1 84 ? 11.458 8.206 -7.877 1.00 76.62 84 SER A N 1
ATOM 701 C CA . SER A 1 84 ? 11.568 6.752 -7.829 1.00 76.62 84 SER A CA 1
ATOM 702 C C . SER A 1 84 ? 11.437 6.164 -9.233 1.00 76.62 84 SER A C 1
ATOM 704 O O . SER A 1 84 ? 10.598 6.600 -10.025 1.00 76.62 84 SER A O 1
ATOM 706 N N . VAL A 1 85 ? 12.268 5.169 -9.533 1.00 79.25 85 VAL A N 1
ATOM 707 C CA . VAL A 1 85 ? 12.258 4.420 -10.789 1.00 79.25 85 VAL A CA 1
ATOM 708 C C . VAL A 1 85 ? 11.464 3.135 -10.587 1.00 79.25 85 VAL A C 1
ATOM 710 O O . VAL A 1 85 ? 11.752 2.332 -9.699 1.00 79.25 85 VAL A O 1
ATOM 713 N N . THR A 1 86 ? 10.460 2.940 -11.433 1.00 82.56 86 THR A N 1
ATOM 714 C CA . THR A 1 86 ? 9.636 1.724 -11.469 1.00 82.56 86 TH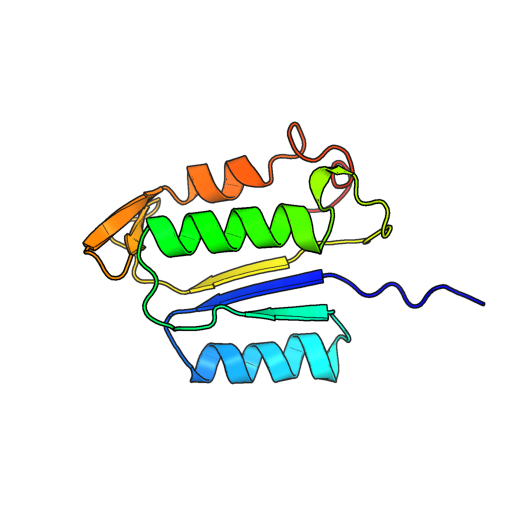R A C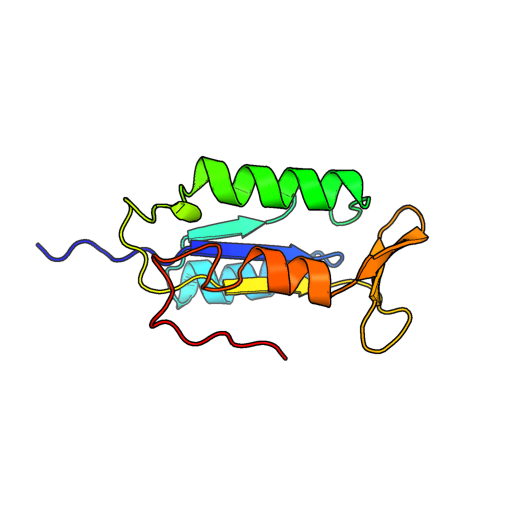A 1
ATOM 715 C C . THR A 1 86 ? 10.264 0.652 -12.359 1.00 82.56 86 THR A C 1
ATOM 717 O O . THR A 1 86 ? 11.212 0.910 -13.098 1.00 82.56 86 THR A O 1
ATOM 720 N N . SER A 1 87 ? 9.755 -0.580 -12.298 1.00 82.44 87 SER A N 1
ATOM 721 C CA . SER A 1 87 ? 10.371 -1.713 -13.010 1.00 82.44 87 SER A CA 1
ATOM 722 C C . SER A 1 87 ? 10.340 -1.604 -14.542 1.00 82.44 87 SER A C 1
ATOM 724 O O . SER A 1 87 ? 11.157 -2.243 -15.199 1.00 82.44 87 SER A O 1
ATOM 726 N N . ASP A 1 88 ? 9.458 -0.774 -15.112 1.00 84.88 88 ASP A N 1
ATOM 727 C CA . ASP A 1 88 ? 9.437 -0.433 -16.541 1.00 84.88 88 ASP A CA 1
ATOM 728 C C . ASP A 1 88 ? 10.335 0.769 -16.889 1.00 84.88 88 ASP A C 1
ATOM 730 O O . ASP A 1 88 ? 10.218 1.342 -17.971 1.00 84.88 88 ASP A O 1
ATOM 734 N N . GLY A 1 89 ? 11.219 1.174 -15.972 1.00 81.88 89 GLY A N 1
ATOM 735 C CA . GLY A 1 89 ? 12.151 2.289 -16.150 1.00 81.88 89 GLY A CA 1
ATOM 736 C C . GLY A 1 89 ? 11.483 3.664 -16.114 1.00 81.88 89 GLY A C 1
ATOM 737 O O . GLY A 1 89 ? 12.132 4.670 -16.390 1.00 81.88 89 GLY A O 1
ATOM 738 N N . LYS A 1 90 ? 10.184 3.737 -15.792 1.00 84.44 90 LYS A N 1
ATOM 739 C CA . LYS A 1 90 ? 9.462 5.007 -15.707 1.00 84.44 90 LYS A CA 1
ATOM 740 C C . LYS A 1 90 ? 9.674 5.670 -14.356 1.00 84.44 90 LYS A C 1
ATOM 742 O O . LYS A 1 90 ? 9.660 5.020 -13.310 1.00 84.44 90 LYS A O 1
ATOM 747 N N . ASN A 1 91 ? 9.757 6.992 -14.399 1.00 82.06 91 ASN A N 1
ATOM 748 C CA . ASN A 1 91 ? 9.872 7.823 -13.216 1.00 82.06 91 ASN A CA 1
ATOM 749 C C . ASN A 1 91 ? 8.509 8.121 -12.587 1.00 82.06 91 ASN A C 1
ATOM 751 O O . ASN A 1 91 ? 7.542 8.491 -13.268 1.00 82.06 91 ASN A O 1
ATOM 755 N N . VAL A 1 92 ? 8.471 8.004 -11.264 1.00 79.56 92 VAL A N 1
ATOM 756 C CA . VAL A 1 92 ? 7.371 8.432 -10.407 1.00 79.56 92 VAL A CA 1
ATOM 757 C C . VAL A 1 92 ? 7.919 9.481 -9.441 1.00 79.56 92 VAL A C 1
ATOM 759 O O . VAL A 1 92 ? 8.791 9.159 -8.626 1.00 79.56 92 VAL A O 1
ATOM 762 N N . PRO A 1 93 ? 7.466 10.743 -9.542 1.00 81.44 93 PRO A N 1
ATOM 763 C CA . PRO A 1 93 ? 7.832 11.770 -8.579 1.00 81.44 93 PRO A CA 1
ATOM 764 C C . PRO A 1 93 ? 7.330 11.379 -7.190 1.00 81.44 93 PRO A C 1
ATOM 766 O O . PRO A 1 93 ? 6.151 11.076 -7.012 1.00 81.44 93 PRO A O 1
ATOM 769 N N . VAL A 1 94 ? 8.222 11.394 -6.202 1.00 75.94 94 VAL A N 1
ATOM 770 C CA . VAL A 1 94 ? 7.869 11.098 -4.805 1.00 75.94 94 VAL A CA 1
ATOM 771 C C . VAL A 1 94 ? 6.835 12.108 -4.298 1.00 75.94 94 VAL A C 1
ATOM 773 O O . VAL A 1 94 ? 5.897 11.735 -3.598 1.00 75.94 94 VAL A O 1
ATOM 776 N N . ASP A 1 95 ? 6.931 13.356 -4.755 1.00 78.94 95 ASP A N 1
ATOM 777 C CA . ASP A 1 95 ? 5.977 14.416 -4.431 1.00 78.94 95 ASP A CA 1
ATOM 778 C C . ASP A 1 95 ? 4.550 14.092 -4.893 1.00 78.94 95 ASP A C 1
ATOM 780 O O . ASP A 1 95 ? 3.600 14.441 -4.202 1.00 78.94 95 ASP A O 1
ATOM 784 N N . ASP A 1 96 ? 4.367 13.404 -6.024 1.00 79.94 96 ASP A N 1
ATOM 785 C CA . ASP A 1 96 ? 3.030 13.032 -6.513 1.00 79.94 96 ASP A CA 1
ATOM 786 C C . ASP A 1 96 ? 2.398 11.948 -5.631 1.00 79.94 96 ASP A C 1
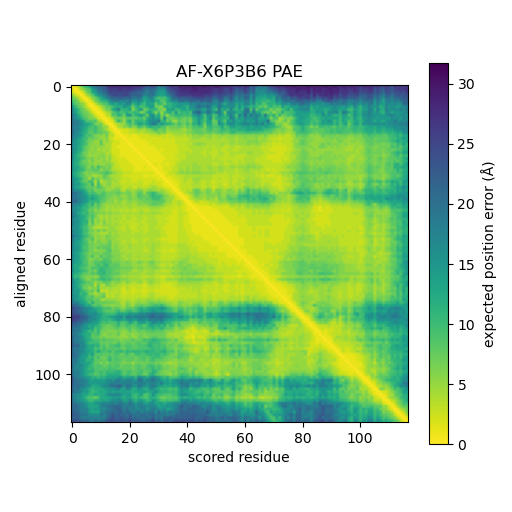ATOM 788 O O . ASP A 1 96 ? 1.189 11.958 -5.374 1.00 79.94 96 ASP A O 1
ATOM 792 N N . ILE A 1 97 ? 3.230 11.038 -5.119 1.00 78.44 97 ILE A N 1
ATOM 793 C CA . ILE A 1 97 ? 2.816 10.026 -4.151 1.00 78.44 97 ILE A CA 1
ATOM 794 C C . ILE A 1 97 ? 2.400 10.715 -2.851 1.00 78.44 97 ILE A C 1
ATOM 796 O O . ILE A 1 97 ? 1.283 10.499 -2.393 1.00 78.44 97 ILE A O 1
ATOM 800 N N . ILE A 1 98 ? 3.246 11.585 -2.291 1.00 77.31 98 ILE A N 1
ATOM 801 C CA . ILE A 1 98 ? 2.951 12.308 -1.042 1.00 77.31 98 ILE A CA 1
ATOM 802 C C . ILE A 1 98 ? 1.687 13.162 -1.201 1.00 77.31 98 ILE A C 1
ATOM 804 O O . ILE A 1 98 ? 0.781 13.078 -0.378 1.00 77.31 98 ILE A O 1
ATOM 808 N N . LYS A 1 99 ? 1.561 13.903 -2.309 1.00 79.44 99 LYS A N 1
ATOM 809 C CA . LYS A 1 99 ? 0.372 14.710 -2.631 1.00 79.44 99 LYS A CA 1
ATOM 810 C C . LYS A 1 99 ? -0.899 13.889 -2.787 1.00 79.44 99 LYS A C 1
ATOM 812 O O . LYS A 1 99 ? -1.985 14.467 -2.779 1.00 79.44 99 LYS A O 1
ATOM 817 N N . SER A 1 100 ? -0.809 12.582 -3.018 1.00 73.88 100 SER A N 1
ATOM 818 C CA . SER A 1 100 ? -1.992 11.717 -3.046 1.00 73.88 100 SER A CA 1
ATOM 819 C C . SER A 1 100 ? -2.565 11.511 -1.642 1.00 73.88 100 SER A C 1
ATOM 821 O O . SER A 1 100 ? -3.764 11.278 -1.525 1.00 73.88 100 SER A O 1
ATOM 823 N N . PHE A 1 101 ? -1.743 11.688 -0.601 1.00 72.19 101 PHE A N 1
ATOM 824 C CA . PHE A 1 101 ? -2.116 11.594 0.814 1.00 72.19 101 PHE A CA 1
ATOM 825 C C . PHE A 1 101 ? -2.166 12.942 1.536 1.00 72.19 101 PHE A C 1
ATOM 827 O O . PHE A 1 101 ? -2.208 12.985 2.762 1.00 72.19 101 PHE A O 1
ATOM 834 N N . ASP A 1 102 ? -2.159 14.041 0.783 1.00 70.62 102 ASP A N 1
ATOM 835 C CA . ASP A 1 102 ? -2.269 15.382 1.345 1.00 70.62 102 ASP A CA 1
ATOM 836 C C . ASP A 1 102 ? -3.574 15.537 2.143 1.00 70.62 102 ASP A C 1
ATOM 838 O O . ASP A 1 102 ? -4.631 15.042 1.739 1.00 70.62 102 ASP A O 1
ATOM 842 N N . CYS A 1 103 ? -3.507 16.252 3.263 1.00 58.62 103 CYS A N 1
ATOM 843 C CA . CYS A 1 103 ? -4.611 16.448 4.199 1.00 58.62 103 CYS A CA 1
ATOM 844 C C . CYS A 1 103 ? -5.793 17.199 3.563 1.00 58.62 103 CYS A C 1
ATOM 846 O O . CYS A 1 103 ? -6.925 17.048 4.013 1.00 58.62 103 CYS A O 1
ATOM 848 N N . GLU A 1 104 ? -5.555 17.974 2.497 1.00 61.06 104 GLU A N 1
ATOM 849 C CA . GLU A 1 104 ? -6.628 18.582 1.691 1.00 61.06 104 GLU A CA 1
ATOM 850 C C . GLU A 1 104 ? -7.425 17.545 0.883 1.00 61.06 104 GLU A C 1
ATOM 852 O O . GLU A 1 104 ? -8.580 17.775 0.534 1.00 61.06 104 GLU A O 1
ATOM 857 N N . LYS A 1 105 ? -6.821 16.391 0.582 1.00 61.53 105 LYS A N 1
ATOM 858 C CA . LYS A 1 105 ? -7.460 15.285 -0.147 1.00 61.53 105 LYS A CA 1
ATOM 859 C C . LYS A 1 105 ? -7.983 14.190 0.774 1.00 61.53 105 LYS A C 1
ATOM 861 O O . LYS A 1 105 ? -8.817 13.393 0.342 1.00 61.53 105 LYS A O 1
ATOM 866 N N . ILE A 1 106 ? -7.493 14.136 2.011 1.00 70.62 106 ILE A N 1
ATOM 867 C CA . ILE A 1 106 ? -7.915 13.173 3.021 1.00 70.62 106 ILE A CA 1
ATOM 868 C C . ILE A 1 106 ? -8.175 13.900 4.346 1.00 70.62 106 ILE A C 1
ATOM 870 O O . ILE A 1 106 ? -7.378 13.844 5.283 1.00 70.62 106 ILE A O 1
ATOM 874 N N . GLU A 1 107 ? -9.318 14.588 4.424 1.00 68.88 107 GLU A N 1
ATOM 875 C CA . GLU A 1 107 ? -9.697 15.381 5.604 1.00 68.88 107 GLU A CA 1
ATOM 876 C C . GLU A 1 107 ? -9.715 14.558 6.898 1.00 68.88 107 GLU A C 1
ATOM 878 O O . GLU A 1 107 ? -9.433 15.081 7.975 1.00 68.88 107 GLU A O 1
ATOM 883 N N . SER A 1 108 ? -9.989 13.258 6.802 1.00 67.75 108 SER A N 1
ATOM 884 C CA . SER A 1 108 ? -10.044 12.346 7.942 1.00 67.75 108 SER A CA 1
ATOM 885 C C . SER A 1 108 ? -8.718 12.144 8.682 1.00 67.75 108 SER A C 1
ATOM 887 O O . SER A 1 108 ? -8.734 11.671 9.817 1.00 67.75 108 SER A O 1
ATOM 889 N N . PHE A 1 109 ? -7.585 12.499 8.070 1.00 69.12 109 PHE A N 1
ATOM 890 C CA . PHE A 1 109 ? -6.250 12.391 8.668 1.00 69.12 109 PHE A CA 1
ATOM 891 C C . PHE A 1 109 ? -5.597 13.758 8.910 1.00 69.12 109 PHE A C 1
ATOM 893 O O . PHE A 1 109 ? -4.403 13.825 9.205 1.00 69.12 109 PHE A O 1
ATOM 900 N N . LYS A 1 110 ? -6.366 14.852 8.834 1.00 67.62 110 LYS A N 1
ATOM 901 C CA . LYS A 1 110 ? -5.867 16.234 8.929 1.00 67.62 110 LYS A CA 1
ATOM 902 C C . LYS A 1 110 ? -5.083 16.544 10.213 1.00 67.62 110 LYS A C 1
ATOM 904 O O . LYS A 1 110 ? -4.164 17.357 10.163 1.00 67.62 110 LYS A O 1
ATOM 909 N N . ASP A 1 111 ? -5.390 15.859 11.314 1.00 64.69 111 ASP A N 1
ATOM 910 C CA . ASP A 1 111 ? -4.713 16.023 12.611 1.00 64.69 111 ASP A CA 1
ATOM 911 C C . ASP A 1 111 ? -3.611 14.972 12.874 1.00 64.69 111 ASP A C 1
ATOM 913 O O . ASP A 1 111 ? -3.012 14.937 13.953 1.00 64.69 111 ASP A O 1
ATOM 917 N N . SER A 1 112 ? -3.321 14.100 11.902 1.00 60.00 112 SER A N 1
ATOM 918 C CA . SER A 1 112 ? -2.297 13.056 12.023 1.00 60.00 112 SER A CA 1
ATOM 919 C C . SER A 1 112 ? -0.922 13.538 11.533 1.00 60.00 112 SER A C 1
ATOM 921 O O . SER A 1 112 ? -0.806 14.372 10.634 1.00 60.00 112 SER A O 1
ATOM 923 N N . LYS A 1 113 ? 0.162 13.040 12.146 1.00 55.72 113 LYS A N 1
ATOM 924 C CA . LYS A 1 113 ? 1.531 13.389 11.732 1.00 55.72 113 LYS A CA 1
ATOM 925 C C . LYS A 1 113 ? 1.928 12.617 10.474 1.00 55.72 113 LYS A C 1
ATOM 927 O O . LYS A 1 113 ? 2.112 11.405 10.535 1.00 55.72 113 LYS A O 1
ATOM 932 N N . ASN A 1 114 ? 2.189 13.340 9.388 1.00 52.69 114 ASN A N 1
ATOM 933 C CA . ASN A 1 114 ? 2.880 12.798 8.219 1.00 52.69 114 ASN A CA 1
ATOM 934 C C . ASN A 1 114 ? 4.367 12.589 8.546 1.00 52.69 114 ASN A C 1
ATOM 936 O O . ASN A 1 114 ? 5.078 13.547 8.850 1.00 52.69 114 ASN A O 1
ATOM 940 N N . ILE A 1 115 ? 4.843 11.342 8.499 1.00 48.47 115 ILE A N 1
ATOM 941 C CA . ILE A 1 115 ? 6.269 11.011 8.632 1.00 48.47 115 ILE A CA 1
ATOM 942 C C . ILE A 1 115 ? 6.784 10.592 7.252 1.00 48.47 115 ILE A C 1
ATOM 944 O O . ILE A 1 115 ? 6.467 9.505 6.777 1.00 48.47 115 ILE A O 1
ATOM 948 N N . SER A 1 116 ? 7.590 11.447 6.621 1.00 45.09 116 SER A N 1
ATOM 949 C CA . SER A 1 116 ? 8.387 11.122 5.433 1.00 45.09 116 SER A CA 1
ATOM 950 C C . SER A 1 116 ? 9.869 11.131 5.813 1.00 45.09 116 SER A C 1
ATOM 952 O O . SER A 1 116 ? 10.344 12.148 6.318 1.00 45.09 116 SER A O 1
ATOM 954 N N . ASN A 1 117 ? 10.579 10.026 5.578 1.00 32.91 117 ASN A N 1
ATOM 955 C CA . ASN A 1 117 ? 12.046 9.944 5.647 1.00 32.91 117 ASN A CA 1
ATOM 956 C C . ASN A 1 117 ? 12.622 9.739 4.245 1.00 32.91 117 ASN A C 1
ATOM 958 O O . ASN A 1 117 ? 12.016 8.965 3.465 1.00 32.91 117 ASN A O 1
#

Foldseek 3Di:
DDPPQAAAEEEQALDPVVLVVVCCCCCVPVNHDYYYDPHSQDDPVNVVVVVVCVCVVCVQQANPVLHQDYHYYYHADAPDDQWGAGNVRDTDGVVVVVVCVDCVRRVSCVVPDDDDD

Mean predicted aligned error: 8.38 Å

pLDDT: mean 75.48, std 12.78, range [32.66, 89.25]

Secondary structure (DSSP, 8-state):
-------EEEEEES-HHHHHHHIIIIIIIS--EEEE-S-S---HHHHHHHHHHHHHHTTTTT-TT--S--EEEEE-EEEETTEEEPTTS-EEEHHHHHHHT-TTT-GGGTTSPP---

Solvent-accessible surface area (backbone atoms only — not comparable to full-atom values): 6901 Å² total; per-residue (Å²): 132,80,78,80,75,55,28,46,32,38,39,42,45,55,47,71,68,58,53,54,55,48,44,52,45,41,35,70,72,65,51,25,46,74,45,66,59,94,51,50,74,38,35,64,66,52,50,50,55,49,50,54,46,50,40,60,81,60,36,50,55,70,31,84,83,60,53,86,50,78,47,78,48,77,48,69,52,64,83,50,101,57,31,35,42,28,71,74,72,43,79,42,50,48,63,61,59,53,62,68,68,30,44,91,69,21,62,64,50,58,91,50,87,85,85,85,133

Nearest PDB structures (foldseek):
  3r5j-assembly1_A  TM=7.073E-01  e=1.548E-03  Homo sapiens
  3r6l-assembly3_A  TM=6.895E-01  e=5.950E-03  Homo sapiens
  3r6g-assembly3_A  TM=6.782E-01  e=2.617E-02  Homo sapiens
  4u4f-assembly1_C  TM=5.262E-01  e=1.389E+00  Rattus norvegicus
  8xkd-assembly1_B  TM=4.093E-01  e=3.813E+00  Aggregatibacter actinomycetemcomitans NUM4039

Sequence (117 aa):
MNPVSIHPFSIISTHYDDVKNFKQLFEKKLNYQFLCNLSPKMTKIDLQAFMDRLFVDFEIRTNEKKYDGLIIIICGHRENENRSVTSDGKNVPVDDIIKSFDCEKIESFKDSKNISN

Radius of gyration: 14.44 Å; Cα contacts (8 Å, |Δi|>4): 158; chains: 1; bounding box: 33×29×41 Å